Protein AF-A0ABD0PNK2-F1 (afdb_monomer)

Foldseek 3Di:
DDDPDVPVPDDDDDDPVNVVVVVCVQPDPPQWDFDDDDPQKTKIWGNDDPPDPDIDIHMGHDDD

pLDDT: mean 83.81, std 16.07, range [32.5, 96.5]

Nearest PDB structures (foldseek):
  6ser-assembly1_A  TM=9.173E-01  e=1.282E-04  Homo sapiens
  6ibe-assembly1_A  TM=5.626E-01  e=4.213E+00  Homo sapiens
  3mql-assembly1_A  TM=5.045E-01  e=4.500E+00  Homo sapiens
  6d60-assembly1_A  TM=3.134E-01  e=6.253E+00  Cupriavidus metallidurans CH34

Solvent-accessible surface area (backbone atoms only — not comparable to full-atom values): 4322 Å² total; per-residue (Å²): 134,88,79,83,66,88,60,89,85,65,93,77,83,82,50,73,65,53,53,52,51,51,51,49,59,72,71,50,63,81,68,47,40,81,78,44,78,57,94,56,35,38,34,32,36,45,62,77,60,93,92,66,93,74,78,55,75,49,74,47,74,63,80,130

Secondary structure (DSSP, 8-state):
-------TTS-----HHHHHHHHHHHH--TTEEEEEEETTEEEEEEPPPTT-----EEEEE---

Mean predicted aligned error: 7.53 Å

Radius of gyration: 14.32 Å; Cα contacts (8 Å, |Δi|>4): 52; chains: 1; bounding box: 35×35×30 Å

Structure (mmCIF, N/CA/C/O backbone):
data_AF-A0ABD0PNK2-F1
#
_entry.id   AF-A0ABD0PNK2-F1
#
loop_
_atom_site.group_PDB
_atom_site.id
_atom_site.type_symbol
_atom_site.label_atom_id
_atom_site.label_alt_id
_atom_site.label_comp_id
_atom_site.label_asym_id
_atom_site.label_entity_id
_atom_site.label_seq_id
_atom_site.pdbx_PDB_ins_code
_atom_site.Cartn_x
_atom_site.Cartn_y
_atom_site.Cartn_z
_atom_site.occupancy
_atom_site.B_iso_or_equiv
_atom_site.auth_seq_id
_atom_site.auth_comp_id
_atom_site.auth_asym_id
_atom_site.auth_atom_id
_atom_site.pdbx_PDB_model_num
ATOM 1 N N . MET A 1 1 ? 19.354 5.730 0.124 1.00 34.62 1 MET A N 1
ATOM 2 C CA . MET A 1 1 ? 18.604 4.938 -0.879 1.00 34.62 1 MET A CA 1
ATOM 3 C C . MET A 1 1 ? 17.615 5.869 -1.567 1.00 34.62 1 MET A C 1
ATOM 5 O O . MET A 1 1 ? 16.854 6.522 -0.869 1.00 34.62 1 MET A O 1
ATOM 9 N N . MET A 1 2 ? 17.669 6.011 -2.895 1.00 32.50 2 MET A N 1
ATOM 10 C CA . MET A 1 2 ? 16.801 6.939 -3.637 1.00 32.50 2 MET A CA 1
ATOM 11 C C . MET A 1 2 ? 15.356 6.424 -3.686 1.00 32.50 2 MET A C 1
ATOM 13 O O . MET A 1 2 ? 15.084 5.349 -4.227 1.00 32.50 2 MET A O 1
ATOM 17 N N . ARG A 1 3 ? 14.441 7.210 -3.109 1.00 45.25 3 ARG A N 1
ATOM 18 C CA . ARG A 1 3 ? 12.989 7.102 -3.276 1.00 45.25 3 ARG A CA 1
ATOM 19 C C . ARG A 1 3 ? 12.688 7.417 -4.738 1.00 45.25 3 ARG A C 1
ATOM 21 O O . ARG A 1 3 ? 12.911 8.539 -5.177 1.00 45.25 3 ARG A O 1
ATOM 28 N N . MET A 1 4 ? 12.229 6.426 -5.494 1.00 48.19 4 MET A N 1
ATOM 29 C CA . MET A 1 4 ? 11.780 6.636 -6.868 1.00 48.19 4 MET A CA 1
ATOM 30 C C . MET A 1 4 ? 10.428 7.349 -6.770 1.00 48.19 4 MET A C 1
ATOM 32 O O . MET A 1 4 ? 9.388 6.723 -6.589 1.00 48.19 4 MET A O 1
ATOM 36 N N . MET A 1 5 ? 10.462 8.681 -6.720 1.00 53.88 5 MET A N 1
ATOM 37 C CA . MET A 1 5 ? 9.291 9.478 -7.060 1.00 53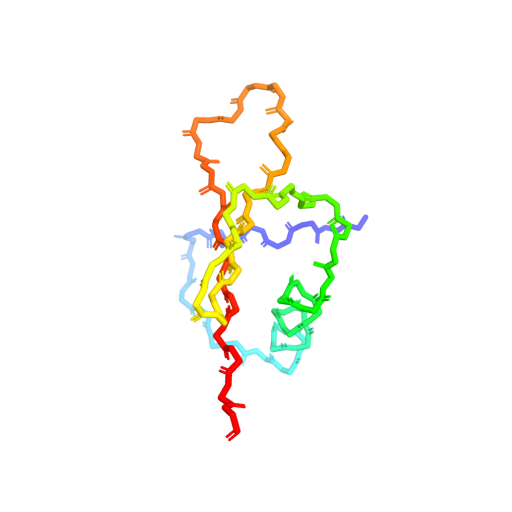.88 5 MET A CA 1
ATOM 38 C C . MET A 1 5 ? 8.977 9.180 -8.526 1.00 53.88 5 MET A C 1
ATOM 40 O O . MET A 1 5 ? 9.902 8.998 -9.316 1.00 53.88 5 MET A O 1
ATOM 44 N N . MET A 1 6 ? 7.697 9.112 -8.887 1.00 59.97 6 MET A N 1
ATOM 45 C CA . MET A 1 6 ? 7.293 9.184 -10.290 1.00 59.97 6 MET A CA 1
ATOM 46 C C . MET A 1 6 ? 7.715 10.577 -10.781 1.00 59.97 6 MET A C 1
ATOM 48 O O . MET A 1 6 ? 6.958 11.535 -10.642 1.00 59.97 6 MET A O 1
ATOM 52 N N . SER A 1 7 ? 8.970 10.737 -11.206 1.00 60.88 7 SER A N 1
ATOM 53 C CA . SER A 1 7 ? 9.463 11.989 -11.767 1.00 60.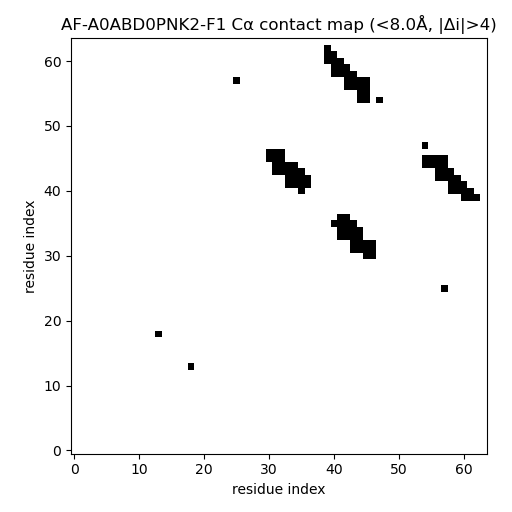88 7 SER A CA 1
ATOM 54 C C . SER A 1 7 ? 8.771 12.141 -13.109 1.00 60.88 7 SER A C 1
ATOM 56 O O . SER A 1 7 ? 9.031 11.369 -14.028 1.00 60.88 7 SER A O 1
ATOM 58 N N . GLY A 1 8 ? 7.837 13.086 -13.190 1.00 58.44 8 GLY A N 1
ATOM 59 C CA . GLY A 1 8 ? 6.965 13.304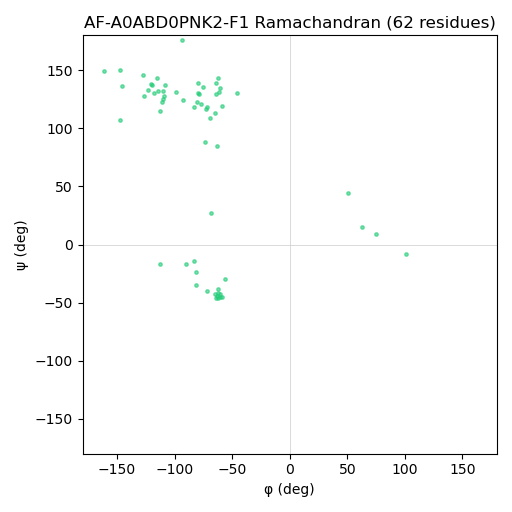 -14.345 1.00 58.44 8 GLY A CA 1
ATOM 60 C C . GLY A 1 8 ? 7.665 13.821 -15.604 1.00 58.44 8 GLY A C 1
ATOM 61 O O . GLY A 1 8 ? 7.023 14.512 -16.384 1.00 58.44 8 GLY A O 1
ATOM 62 N N . GLU A 1 9 ? 8.954 13.538 -15.788 1.00 68.69 9 GLU A N 1
ATOM 63 C CA . GLU A 1 9 ? 9.701 13.915 -16.990 1.00 68.69 9 GLU A CA 1
ATOM 64 C C . GLU A 1 9 ? 9.468 12.933 -18.145 1.00 68.69 9 GLU A C 1
ATOM 66 O O . GLU A 1 9 ? 9.361 13.381 -19.281 1.00 68.69 9 GLU A O 1
ATOM 71 N N . GLU A 1 10 ? 9.297 11.627 -17.888 1.00 79.75 10 GLU A N 1
ATOM 72 C CA . GLU A 1 10 ? 9.098 10.622 -18.945 1.00 79.75 10 GLU A CA 1
ATOM 73 C C . GLU A 1 10 ? 8.189 9.458 -18.510 1.00 79.75 10 GLU A C 1
ATOM 75 O O . GLU A 1 10 ? 8.133 9.078 -17.337 1.00 79.75 10 GLU A O 1
ATOM 80 N N . VAL A 1 11 ? 7.463 8.870 -19.470 1.00 81.38 11 VAL A N 1
ATOM 81 C CA . VAL A 1 11 ? 6.639 7.671 -19.243 1.00 81.38 11 VAL A CA 1
ATOM 82 C C . VAL A 1 11 ? 7.546 6.446 -19.183 1.00 81.38 11 VAL A C 1
ATOM 84 O O . VAL A 1 11 ? 8.225 6.123 -20.154 1.00 81.38 11 VAL A O 1
ATOM 87 N N . LEU A 1 12 ? 7.517 5.735 -18.057 1.00 85.94 12 LEU A N 1
ATOM 88 C CA . LEU A 1 12 ? 8.328 4.540 -17.834 1.00 85.94 12 LEU A CA 1
ATOM 89 C C . LEU A 1 12 ? 7.461 3.278 -17.844 1.00 85.94 12 LEU A C 1
ATOM 91 O O . LEU A 1 12 ? 6.399 3.242 -17.221 1.00 85.94 12 LEU A O 1
ATOM 95 N N . ILE A 1 13 ? 7.945 2.226 -18.507 1.00 89.94 13 ILE A N 1
ATOM 96 C CA . ILE A 1 13 ? 7.396 0.872 -18.367 1.00 89.94 13 ILE A CA 1
ATOM 97 C C . ILE A 1 13 ? 7.989 0.266 -17.082 1.00 89.94 13 ILE A C 1
ATOM 99 O O . ILE A 1 13 ? 9.216 0.222 -16.969 1.00 89.94 13 ILE A O 1
ATOM 103 N N . PRO A 1 14 ? 7.170 -0.177 -16.107 1.00 89.38 14 PRO A N 1
ATOM 104 C CA . PRO A 1 14 ? 7.674 -0.779 -14.874 1.00 89.38 14 PRO A CA 1
ATOM 105 C C . PRO A 1 14 ? 8.498 -2.045 -15.139 1.00 89.38 14 PRO A C 1
ATOM 107 O O . PRO A 1 14 ? 8.075 -2.914 -15.899 1.00 89.38 14 PRO A O 1
ATOM 110 N N . ASP A 1 15 ? 9.648 -2.156 -14.477 1.00 91.25 15 ASP A N 1
ATOM 111 C CA . ASP A 1 15 ? 10.491 -3.353 -14.466 1.00 91.25 15 ASP A CA 1
ATOM 112 C C . ASP A 1 15 ? 10.175 -4.265 -13.260 1.00 91.25 15 ASP A C 1
ATOM 114 O O . ASP A 1 15 ? 9.393 -3.920 -12.367 1.00 91.25 15 ASP A O 1
ATOM 118 N N . ASP A 1 16 ? 10.824 -5.430 -13.187 1.00 96.19 16 ASP A N 1
ATOM 119 C CA . ASP A 1 16 ? 10.647 -6.400 -12.093 1.00 96.19 16 ASP A CA 1
ATOM 120 C C . ASP A 1 16 ? 10.920 -5.804 -10.706 1.00 96.19 16 ASP A C 1
ATOM 122 O O . ASP A 1 16 ? 10.329 -6.212 -9.698 1.00 96.19 16 ASP A O 1
ATOM 126 N N . ARG A 1 17 ? 11.804 -4.804 -10.630 1.00 93.81 17 ARG A N 1
ATOM 127 C CA . ARG A 1 17 ? 12.120 -4.116 -9.379 1.00 93.81 17 ARG A CA 1
ATOM 128 C C . ARG A 1 17 ? 10.960 -3.234 -8.937 1.00 93.81 17 ARG A C 1
ATOM 130 O O . ARG A 1 17 ? 10.671 -3.192 -7.739 1.00 93.81 17 ARG A O 1
ATOM 137 N N . ALA A 1 18 ? 10.303 -2.541 -9.862 1.00 92.06 18 ALA A N 1
ATOM 138 C CA . ALA A 1 18 ? 9.095 -1.778 -9.578 1.00 92.06 18 ALA A CA 1
ATOM 139 C C . ALA A 1 18 ? 7.977 -2.692 -9.053 1.00 92.06 18 ALA A C 1
ATOM 141 O O . ALA A 1 18 ? 7.392 -2.388 -8.011 1.00 92.06 18 ALA A O 1
ATOM 142 N N . PHE A 1 19 ? 7.761 -3.853 -9.684 1.00 94.38 19 PHE A N 1
ATOM 143 C CA . PHE A 1 19 ? 6.783 -4.840 -9.210 1.00 94.38 19 PHE A CA 1
ATOM 144 C C . PHE A 1 19 ? 7.140 -5.401 -7.831 1.00 94.38 19 PHE A C 1
ATOM 146 O O . PHE A 1 19 ? 6.289 -5.453 -6.943 1.00 94.38 19 PHE A O 1
ATOM 153 N N . SER A 1 20 ? 8.409 -5.747 -7.611 1.00 96.50 20 SER A N 1
ATOM 154 C CA . SER A 1 20 ? 8.885 -6.268 -6.323 1.00 96.50 20 SER A CA 1
ATOM 155 C C . SER A 1 20 ? 8.712 -5.250 -5.193 1.00 96.50 20 SER A C 1
ATOM 157 O O . SER A 1 20 ? 8.279 -5.601 -4.096 1.00 96.50 20 SER A O 1
ATOM 159 N N . ARG A 1 21 ? 9.007 -3.972 -5.465 1.00 93.62 21 ARG A N 1
ATOM 160 C CA . ARG A 1 21 ? 8.808 -2.865 -4.517 1.00 93.62 21 ARG A CA 1
ATOM 161 C C . ARG A 1 21 ? 7.338 -2.658 -4.188 1.00 93.62 21 ARG A C 1
ATOM 163 O O . ARG A 1 21 ? 7.007 -2.531 -3.015 1.00 93.62 21 ARG A O 1
ATOM 170 N N . PHE A 1 22 ? 6.476 -2.645 -5.202 1.00 94.19 22 PHE A N 1
ATOM 171 C CA . PHE A 1 22 ? 5.039 -2.488 -5.007 1.00 94.19 22 PHE A CA 1
ATOM 172 C C . PHE A 1 22 ? 4.458 -3.645 -4.187 1.00 94.19 22 PHE A C 1
ATOM 174 O O . PHE A 1 22 ? 3.762 -3.409 -3.204 1.00 94.19 22 PHE A O 1
ATOM 181 N N . ASN A 1 23 ? 4.822 -4.889 -4.516 1.00 95.38 23 ASN A N 1
ATOM 182 C CA . ASN A 1 23 ? 4.406 -6.059 -3.746 1.00 95.38 2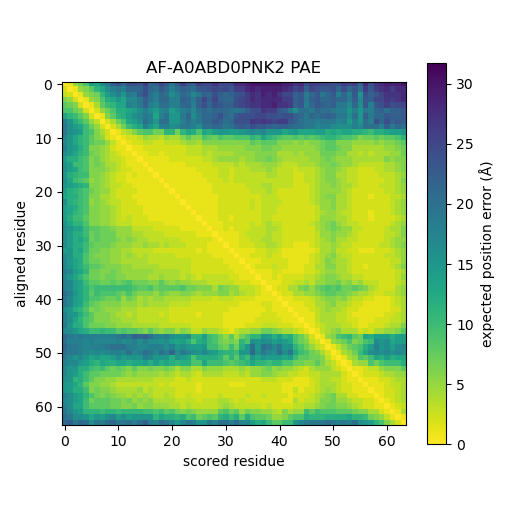3 ASN A CA 1
ATOM 183 C C . ASN A 1 23 ? 4.868 -5.970 -2.282 1.00 95.38 23 ASN A C 1
ATOM 185 O O . ASN A 1 23 ? 4.076 -6.191 -1.370 1.00 95.38 23 ASN A O 1
ATOM 189 N N . HIS A 1 24 ? 6.124 -5.585 -2.044 1.00 95.00 24 HIS A N 1
ATOM 190 C CA . HIS A 1 24 ? 6.631 -5.373 -0.690 1.00 95.00 24 HIS A CA 1
ATOM 191 C C . HIS A 1 24 ? 5.858 -4.273 0.062 1.00 95.00 24 HIS A C 1
ATOM 193 O O . HIS A 1 24 ? 5.505 -4.470 1.222 1.00 95.00 24 HIS A O 1
ATOM 199 N N . GLU A 1 25 ? 5.534 -3.150 -0.590 1.00 93.31 25 GLU A N 1
ATOM 200 C CA . GLU A 1 25 ? 4.728 -2.069 0.003 1.00 93.31 25 GLU A CA 1
ATOM 201 C C . GLU A 1 25 ? 3.311 -2.547 0.375 1.00 93.31 25 GLU A C 1
ATOM 203 O O . GLU A 1 25 ? 2.798 -2.189 1.437 1.00 93.31 25 GLU A O 1
ATOM 208 N N . CYS A 1 26 ? 2.693 -3.409 -0.441 1.00 93.81 26 CYS A N 1
ATOM 209 C CA . CYS A 1 26 ? 1.404 -4.025 -0.120 1.00 93.81 26 CYS A CA 1
ATOM 210 C C . CYS A 1 26 ? 1.485 -4.959 1.102 1.00 93.81 26 CYS A C 1
ATOM 212 O O . CYS A 1 26 ? 0.604 -4.918 1.963 1.00 93.81 26 CYS A O 1
ATOM 214 N N . GLN A 1 27 ? 2.534 -5.776 1.205 1.00 94.00 27 GLN A N 1
ATOM 215 C CA . GLN A 1 27 ? 2.671 -6.772 2.277 1.00 94.00 27 GLN A CA 1
ATOM 216 C C . GLN A 1 27 ? 3.194 -6.188 3.599 1.00 94.00 27 GLN A C 1
ATOM 218 O O . GLN A 1 27 ? 2.936 -6.752 4.657 1.00 94.00 27 GLN A O 1
ATOM 223 N N . SER A 1 28 ? 3.908 -5.061 3.565 1.00 93.31 28 SER A N 1
ATOM 224 C CA . SER A 1 28 ? 4.491 -4.463 4.769 1.00 93.31 28 SER A CA 1
ATOM 225 C C . SER A 1 28 ? 3.448 -3.763 5.643 1.00 93.31 28 SER A C 1
ATOM 227 O O . SER A 1 28 ? 2.623 -2.991 5.152 1.00 93.31 28 SER A O 1
ATOM 229 N N . GLU A 1 29 ? 3.509 -3.988 6.953 1.00 93.62 29 GLU A N 1
ATOM 230 C CA . GLU A 1 29 ? 2.775 -3.211 7.962 1.00 93.62 29 GLU A CA 1
ATOM 231 C C . GLU A 1 29 ? 3.586 -2.005 8.469 1.00 93.62 29 GLU A C 1
ATOM 233 O O . GLU A 1 29 ? 3.028 -1.064 9.029 1.00 93.62 29 GLU A O 1
ATOM 238 N N . GLU A 1 30 ? 4.902 -1.993 8.237 1.00 93.75 30 GLU A N 1
ATOM 239 C CA . GLU A 1 30 ? 5.791 -0.927 8.694 1.00 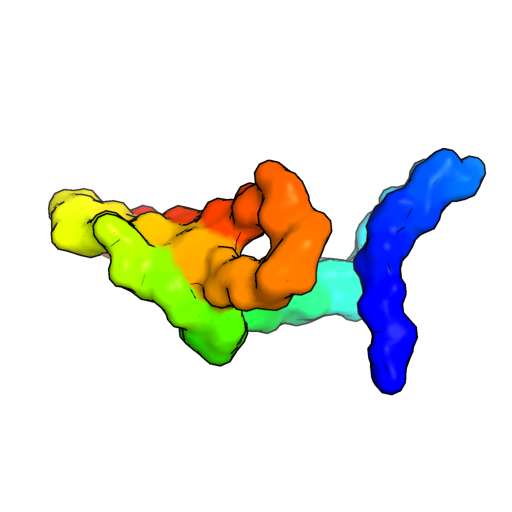93.75 30 GLU A CA 1
ATOM 240 C C . GLU A 1 30 ? 5.441 0.408 8.022 1.00 93.75 30 GLU A C 1
ATOM 242 O O . GLU A 1 30 ? 5.306 0.500 6.800 1.00 93.75 30 GLU A O 1
ATOM 247 N N . GLY A 1 31 ? 5.288 1.462 8.828 1.00 91.38 31 GLY A N 1
ATOM 248 C CA . GLY A 1 31 ? 4.899 2.789 8.343 1.00 91.38 31 GLY A CA 1
ATOM 249 C C . GLY A 1 31 ? 3.417 2.921 7.969 1.00 91.38 31 GLY A C 1
ATOM 250 O O . GLY A 1 31 ? 3.023 3.955 7.424 1.00 91.38 31 GLY A O 1
ATOM 251 N N . TRP A 1 32 ? 2.584 1.922 8.276 1.00 94.31 32 TRP A N 1
ATOM 252 C CA . TRP A 1 32 ? 1.137 1.947 8.065 1.00 94.31 32 TRP A CA 1
ATOM 253 C C . TRP A 1 32 ? 0.374 1.888 9.393 1.00 94.31 32 TRP A C 1
ATOM 255 O O . TRP A 1 32 ? 0.755 1.190 10.325 1.00 94.31 32 TRP A O 1
ATOM 265 N N . SER A 1 33 ? -0.743 2.607 9.472 1.00 94.12 33 SER A N 1
ATOM 266 C CA . SER A 1 33 ? -1.699 2.557 10.583 1.00 94.12 33 SER A CA 1
ATOM 267 C C . SER A 1 33 ? -2.995 1.899 10.127 1.00 94.12 33 SER A C 1
ATOM 269 O O . SER A 1 33 ? -3.599 2.355 9.156 1.00 94.12 33 SER A O 1
ATOM 271 N N . LEU A 1 34 ? -3.441 0.846 10.817 1.00 94.62 34 LEU A N 1
ATOM 272 C CA . LEU A 1 34 ? -4.740 0.216 10.566 1.00 94.62 34 LEU A CA 1
ATOM 273 C C . LEU A 1 34 ? -5.854 1.134 11.079 1.00 94.62 34 LEU A C 1
ATOM 275 O O . LEU A 1 34 ? -5.943 1.387 12.279 1.00 94.62 34 LEU A O 1
ATOM 279 N N . THR A 1 35 ? -6.713 1.617 10.185 1.00 95.25 35 THR A N 1
ATOM 280 C CA . THR A 1 35 ? -7.790 2.563 10.531 1.00 95.25 35 THR A CA 1
ATOM 281 C C . TH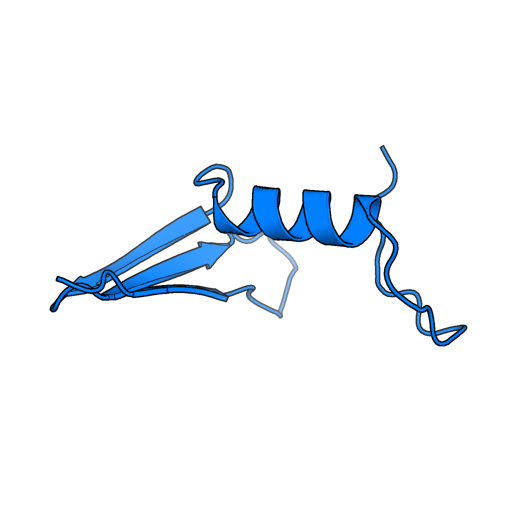R A 1 35 ? -9.186 1.972 10.388 1.00 95.25 35 THR A C 1
ATOM 283 O O . THR A 1 35 ? -10.139 2.503 10.956 1.00 95.25 35 THR A O 1
ATOM 286 N N . TYR A 1 36 ? -9.322 0.852 9.674 1.00 95.75 36 TYR A N 1
ATOM 287 C CA . TYR A 1 36 ? -10.578 0.119 9.552 1.00 95.75 36 TYR A CA 1
ATOM 288 C C . TYR A 1 36 ? -10.328 -1.382 9.452 1.00 95.75 36 TYR A C 1
ATOM 290 O O . TYR A 1 36 ? -9.464 -1.816 8.694 1.00 95.75 36 TYR A O 1
ATOM 298 N N . ASN A 1 37 ? -11.127 -2.171 10.169 1.00 94.88 37 ASN A N 1
ATOM 299 C CA . ASN A 1 37 ? -11.142 -3.625 10.067 1.00 94.88 37 ASN A CA 1
ATOM 300 C C . ASN A 1 37 ? -12.561 -4.147 10.324 1.00 94.88 37 ASN A C 1
ATOM 302 O O . ASN A 1 37 ? -13.049 -4.103 11.455 1.00 94.88 37 ASN A O 1
ATOM 306 N N . LYS A 1 38 ? -13.243 -4.594 9.267 1.00 94.75 38 LYS A N 1
ATOM 307 C CA . LYS A 1 38 ? -14.586 -5.182 9.352 1.00 94.75 38 LYS A CA 1
ATOM 308 C C . LYS A 1 38 ? -14.889 -5.987 8.093 1.00 94.75 38 LYS A C 1
ATOM 310 O O . LYS A 1 38 ? -14.458 -5.612 7.009 1.00 94.75 38 LYS A O 1
ATOM 315 N N . ASN A 1 39 ? -15.694 -7.046 8.217 1.00 92.62 39 ASN A N 1
ATOM 316 C CA . ASN A 1 39 ? -16.194 -7.842 7.086 1.00 92.62 39 ASN A CA 1
ATOM 317 C C . ASN A 1 39 ? -15.078 -8.300 6.124 1.00 92.62 39 ASN A C 1
ATOM 319 O O . ASN A 1 39 ? -15.229 -8.182 4.913 1.00 92.62 39 ASN A O 1
ATOM 323 N N . ASN A 1 40 ? -13.955 -8.788 6.661 1.00 91.44 40 ASN A N 1
ATOM 324 C CA . ASN A 1 40 ? -12.778 -9.226 5.892 1.00 91.44 40 ASN A CA 1
ATOM 325 C C . ASN A 1 40 ? -12.083 -8.123 5.073 1.00 91.44 40 ASN A C 1
ATOM 327 O O . ASN A 1 40 ? -11.255 -8.424 4.213 1.00 91.44 40 ASN A O 1
ATOM 331 N N . ILE A 1 41 ? -12.394 -6.855 5.352 1.00 93.50 41 ILE A N 1
ATOM 332 C CA . ILE A 1 41 ? -11.767 -5.686 4.744 1.00 93.50 41 ILE A CA 1
ATOM 333 C C . ILE A 1 41 ? -10.931 -4.9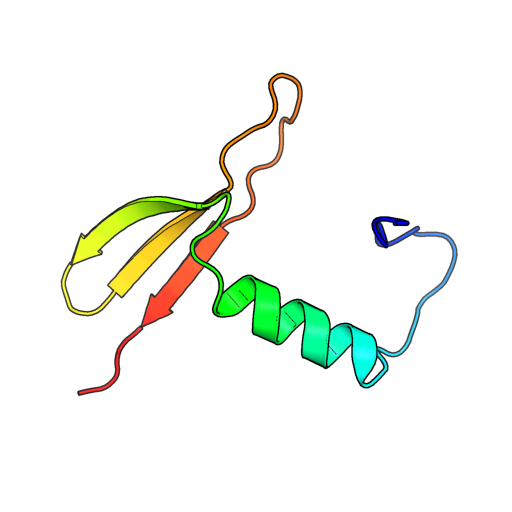79 5.806 1.00 93.50 41 ILE A C 1
ATOM 335 O O . ILE A 1 41 ? -11.457 -4.522 6.825 1.00 93.50 41 ILE A O 1
ATOM 339 N N . CYS A 1 42 ? -9.641 -4.830 5.523 1.00 95.31 42 CYS A N 1
ATOM 340 C CA . CYS A 1 42 ? -8.721 -4.010 6.302 1.00 95.31 42 CYS A CA 1
ATOM 341 C C . CYS A 1 42 ? -8.319 -2.779 5.485 1.00 95.31 42 CYS A C 1
ATOM 343 O O . CYS A 1 42 ? -7.922 -2.922 4.328 1.00 95.31 42 CYS A O 1
ATOM 345 N N . VAL A 1 43 ? -8.375 -1.587 6.081 1.00 95.25 43 VAL A N 1
ATOM 346 C CA . VAL A 1 43 ? -7.871 -0.341 5.481 1.00 95.25 43 VAL A CA 1
ATOM 347 C C . VAL A 1 43 ? -6.751 0.216 6.343 1.00 95.25 43 VAL A C 1
ATOM 349 O O . VAL A 1 43 ? -6.890 0.364 7.557 1.00 95.25 43 VAL A O 1
ATOM 352 N N . TRP A 1 44 ? -5.651 0.543 5.679 1.00 95.62 44 TRP A N 1
ATOM 353 C CA . TRP A 1 44 ? -4.437 1.083 6.256 1.00 95.62 44 TRP A CA 1
ATOM 354 C C . TRP A 1 44 ? -4.141 2.449 5.647 1.00 95.62 44 TRP A C 1
ATOM 356 O O . TRP A 1 44 ? -4.246 2.638 4.431 1.00 95.62 44 TRP A O 1
ATOM 366 N N . ILE A 1 45 ? -3.728 3.389 6.487 1.00 93.50 45 ILE A N 1
ATOM 367 C CA . ILE A 1 45 ? -3.297 4.727 6.082 1.00 93.50 45 ILE A CA 1
ATOM 368 C C . ILE A 1 45 ? -1.815 4.856 6.410 1.00 93.50 45 ILE A C 1
ATOM 370 O O . ILE A 1 45 ? -1.390 4.485 7.504 1.00 93.50 45 ILE A O 1
ATOM 374 N N . GLN A 1 46 ? -1.015 5.339 5.460 1.00 91.94 46 GLN A N 1
ATOM 375 C CA . GLN A 1 46 ? 0.405 5.575 5.710 1.00 91.94 46 GLN A CA 1
ATOM 376 C C . GLN A 1 46 ? 0.554 6.607 6.831 1.00 91.94 46 GLN A C 1
ATOM 378 O O . GLN A 1 46 ? -0.087 7.659 6.789 1.00 91.94 46 GLN A O 1
ATOM 383 N N . VAL A 1 47 ? 1.400 6.307 7.817 1.00 87.38 47 VAL A N 1
ATOM 384 C CA . VAL A 1 47 ? 1.727 7.245 8.894 1.00 87.38 47 VAL A CA 1
ATOM 385 C C . VAL A 1 47 ? 2.317 8.494 8.250 1.00 87.38 47 VAL A C 1
ATOM 387 O O . VAL A 1 47 ? 3.307 8.414 7.519 1.00 87.38 47 VAL A O 1
ATOM 390 N N . LEU A 1 48 ? 1.655 9.633 8.450 1.00 76.00 48 LEU A N 1
ATOM 391 C CA . LEU A 1 48 ? 2.102 10.891 7.875 1.00 76.00 48 LEU A CA 1
ATOM 392 C C . LEU A 1 48 ? 3.458 11.285 8.459 1.00 76.00 48 LEU A C 1
ATOM 394 O O . LEU A 1 48 ? 3.679 11.215 9.665 1.00 76.00 48 LEU A O 1
ATOM 398 N N . GLU A 1 49 ? 4.323 11.785 7.588 1.00 66.38 49 GLU A N 1
ATOM 399 C CA . GLU A 1 49 ? 5.325 12.761 7.994 1.00 66.38 49 GLU A CA 1
ATOM 400 C C . GLU A 1 49 ? 4.598 14.112 8.055 1.00 66.38 49 GLU A C 1
ATOM 402 O O . GLU A 1 49 ? 3.859 14.449 7.117 1.00 66.38 49 GLU A O 1
ATOM 407 N N . GLU A 1 50 ? 4.755 14.847 9.161 1.00 58.03 50 GLU A N 1
ATOM 408 C CA . GLU A 1 50 ? 4.315 16.243 9.268 1.00 58.03 50 GLU A CA 1
ATOM 409 C C . GLU A 1 50 ? 4.770 16.970 7.987 1.00 58.03 50 GLU A C 1
ATOM 411 O O . GLU A 1 50 ? 5.909 16.785 7.575 1.00 58.03 50 GLU A O 1
ATOM 416 N N . GLU A 1 51 ? 3.868 17.706 7.318 1.00 65.06 51 GLU A N 1
ATOM 417 C CA . GLU A 1 51 ? 4.044 18.417 6.023 1.00 65.06 51 GLU A CA 1
ATOM 418 C C . 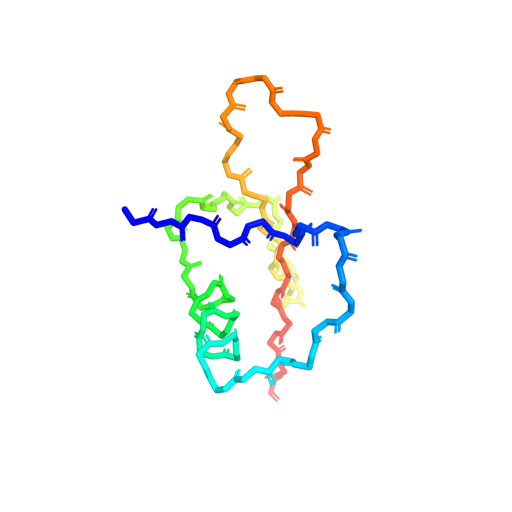GLU A 1 51 ? 3.484 17.756 4.741 1.00 65.06 51 GLU A C 1
ATOM 420 O O . GLU A 1 51 ? 3.408 18.423 3.705 1.00 65.06 51 GLU A O 1
ATOM 425 N N . LYS A 1 52 ? 2.993 16.507 4.756 1.00 68.88 52 LYS A N 1
ATOM 426 C CA . LYS A 1 52 ? 2.335 15.916 3.563 1.00 68.88 52 LYS A CA 1
ATOM 427 C C . LYS A 1 52 ? 0.817 16.118 3.542 1.00 68.88 52 LYS A C 1
ATOM 429 O O . LYS A 1 52 ? 0.105 15.668 4.430 1.00 68.88 52 LYS A O 1
ATOM 434 N N . SER A 1 53 ? 0.305 16.714 2.460 1.00 78.94 53 SER A N 1
ATOM 435 C CA . SER A 1 53 ? -1.139 16.889 2.212 1.00 78.94 53 SER A CA 1
ATOM 436 C C . SER A 1 53 ? -1.825 15.662 1.593 1.00 78.94 53 SER A C 1
ATOM 438 O O . SER A 1 53 ? -3.052 15.576 1.587 1.00 78.94 53 SER A O 1
ATOM 440 N N . LEU A 1 54 ? -1.050 14.701 1.075 1.00 83.69 54 LEU A N 1
ATOM 441 C CA . LEU A 1 54 ? -1.552 13.493 0.421 1.00 83.69 54 LEU A CA 1
ATOM 442 C C . LEU A 1 54 ? -1.296 12.257 1.279 1.00 83.69 54 LEU A C 1
ATOM 444 O O . LEU A 1 54 ? -0.159 11.971 1.655 1.00 83.69 54 LEU A O 1
ATOM 448 N N . HIS A 1 55 ? -2.359 11.490 1.511 1.00 86.94 55 HIS A N 1
ATOM 449 C CA . HIS A 1 55 ? -2.301 10.227 2.233 1.00 86.94 55 HIS A CA 1
ATOM 450 C C . HIS A 1 55 ? -2.262 9.065 1.248 1.00 86.94 55 HIS A C 1
ATOM 452 O O . HIS A 1 55 ? -3.103 8.973 0.351 1.00 86.94 55 HIS A O 1
ATOM 458 N N . LYS A 1 56 ? -1.321 8.140 1.445 1.00 91.44 56 LYS A N 1
ATOM 459 C CA . LYS A 1 56 ? -1.403 6.830 0.801 1.00 91.44 56 LYS A CA 1
ATOM 460 C C . LYS A 1 56 ? -2.377 5.942 1.566 1.00 91.44 56 LYS A C 1
ATOM 462 O O . LYS A 1 56 ? -2.362 5.914 2.798 1.00 91.44 56 LYS A O 1
ATOM 467 N N . ILE A 1 57 ? -3.187 5.196 0.822 1.00 93.88 57 ILE A N 1
ATOM 468 C CA . ILE A 1 57 ? -4.179 4.265 1.358 1.00 93.88 57 ILE A CA 1
ATOM 469 C C . ILE A 1 57 ? -3.899 2.882 0.781 1.00 93.88 57 ILE A C 1
ATOM 471 O O . ILE A 1 57 ? -3.728 2.730 -0.429 1.00 93.88 57 ILE A O 1
ATOM 475 N N . LYS A 1 58 ? -3.892 1.876 1.652 1.00 94.69 58 LYS A N 1
ATOM 476 C CA . LYS A 1 58 ? -3.815 0.461 1.299 1.00 94.69 58 LYS A CA 1
ATOM 477 C C . LYS A 1 58 ? -5.063 -0.240 1.823 1.00 94.69 58 LYS A C 1
ATOM 479 O O . LYS A 1 58 ? -5.474 0.002 2.953 1.00 94.69 58 LYS A O 1
A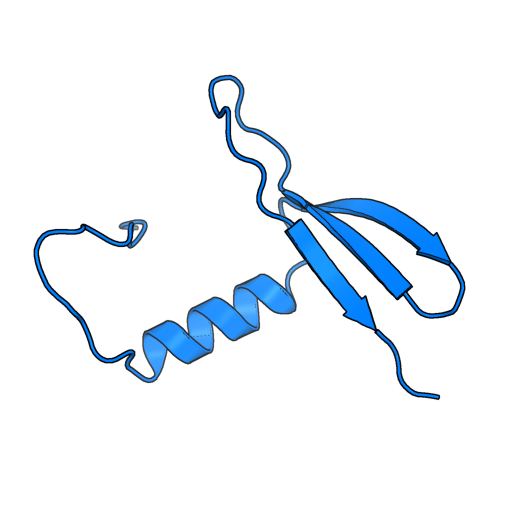TOM 484 N N . HIS A 1 59 ? -5.653 -1.126 1.029 1.00 93.44 59 HIS A N 1
ATOM 485 C CA . HIS A 1 59 ? -6.739 -1.988 1.485 1.00 93.44 59 HIS A CA 1
ATOM 486 C C . HIS A 1 59 ? -6.416 -3.448 1.182 1.00 93.44 59 HIS A C 1
ATOM 488 O O . HIS A 1 59 ? -5.779 -3.752 0.176 1.00 93.44 59 HIS A O 1
ATOM 494 N N . HIS A 1 60 ? -6.847 -4.342 2.063 1.00 93.06 60 HIS A N 1
ATOM 495 C CA . HIS A 1 60 ? -6.740 -5.782 1.878 1.00 93.06 60 HIS A CA 1
ATOM 496 C C . HIS A 1 60 ? -8.123 -6.399 2.053 1.00 93.06 60 HIS A C 1
ATOM 498 O O . HIS A 1 60 ? -8.798 -6.129 3.048 1.00 93.06 60 HIS A O 1
ATOM 504 N N . VAL A 1 61 ? -8.537 -7.198 1.072 1.00 91.56 61 VAL A N 1
ATOM 505 C CA . VAL A 1 61 ? -9.789 -7.954 1.097 1.00 91.56 61 VAL A CA 1
ATOM 506 C C . VAL A 1 61 ? -9.424 -9.425 1.178 1.00 91.56 61 VAL A C 1
ATOM 508 O O . VAL A 1 61 ? -8.827 -9.961 0.246 1.00 91.56 61 VAL A O 1
ATOM 511 N N . MET A 1 62 ? -9.770 -10.072 2.286 1.00 86.38 62 MET A N 1
ATOM 512 C CA . MET A 1 62 ? -9.599 -11.516 2.418 1.00 86.38 62 MET A CA 1
ATOM 513 C C . MET A 1 62 ? -10.797 -12.211 1.768 1.00 86.38 62 MET A C 1
ATOM 515 O O . MET A 1 62 ? -11.942 -12.009 2.181 1.00 86.38 62 MET A O 1
ATOM 519 N N . LEU A 1 63 ? -10.530 -13.012 0.737 1.00 80.75 63 LEU A N 1
ATOM 520 C CA . LEU A 1 63 ? -11.505 -13.951 0.190 1.00 80.75 63 LEU A CA 1
ATOM 521 C C . LEU A 1 63 ? -11.546 -15.172 1.121 1.00 80.75 63 LEU A C 1
ATOM 523 O O . LEU A 1 63 ? -10.489 -15.670 1.507 1.00 80.75 63 LEU A O 1
ATOM 527 N N . LEU A 1 64 ? -12.754 -15.570 1.530 1.00 69.88 64 LEU A N 1
ATOM 528 C CA . LEU A 1 64 ? -13.003 -16.751 2.367 1.00 69.88 64 LEU A CA 1
ATOM 529 C C . LEU A 1 64 ? -12.618 -18.047 1.646 1.00 69.88 64 LEU A C 1
ATOM 531 O O . LEU A 1 64 ? -12.834 -18.107 0.413 1.00 69.88 64 LEU A O 1
#

Sequence (64 aa):
MMRMMMSGEEVLIPDDRAFSRFNHECQSEEGWSLTYNKNNICVWIQVLEEEKSLHKIKHHVMLL

Organism: Cirrhinus mrigala (NCBI:txid683832)